Protein AF-A0AAW6Y503-F1 (afdb_monomer_lite)

InterPro domains:
  IPR002314 Aminoacyl-tRNA synthetase, class II (G/ P/ S/T) [PF00587] (1-84)
  IPR045864 Class II Aminoacyl-tRNA synthetase/Biotinyl protein ligase (BPL) and lipoyl protein ligase (LPL) [G3DSA:3.30.930.10] (1-86)
  IPR045864 Class II Aminoacyl-tRNA synthetase/B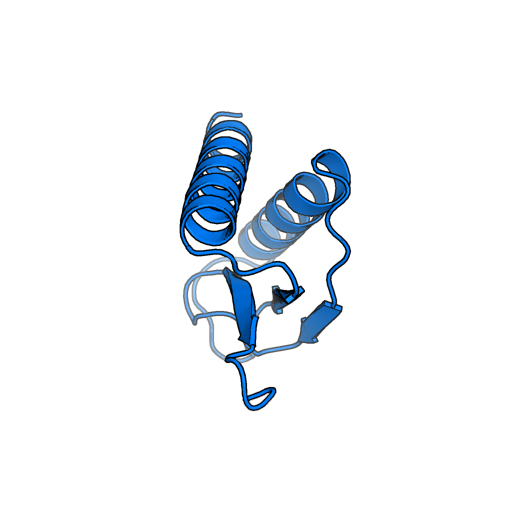iotinyl protein ligase (BPL) and lipoyl protein ligase (LPL) [SSF55681] (1-85)

Foldseek 3Di:
DVVLVVLLVVVVVVVVVCVVVVFPDKAKEKEAAAPQADDDPVVRVVQSVSNVVSCVVVVHDYYYDYRRADRYYMDMDIDTQDPVGD
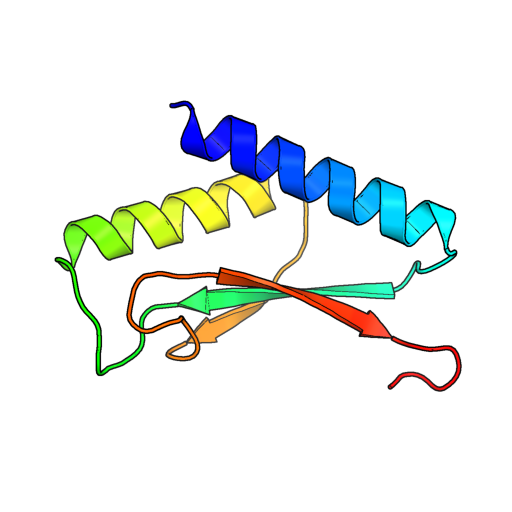
Secondary structure (DSSP, 8-state):
-HHHHHHHHHHHHHHHHHHHTT---EEEEEE---SS--S-HHHHHHHHHHHHHHHHHTT--EEEETT-SBTTB-EEEEEE--TT--

pLDDT: mean 92.87, std 6.07, range [57.12, 98.12]

Organism: Gardnerella vaginalis (NCBI:txid2702)

Structure (mmCIF, N/CA/C/O backbone):
data_AF-A0AAW6Y503-F1
#
_entry.id   AF-A0AAW6Y503-F1
#
loop_
_atom_site.group_PDB
_atom_site.id
_atom_site.type_symbol
_atom_site.label_atom_id
_atom_site.label_alt_id
_atom_site.label_comp_id
_atom_site.label_asym_id
_atom_site.label_entity_id
_atom_site.label_seq_id
_atom_site.pdbx_PDB_ins_code
_atom_site.Cartn_x
_atom_site.Cartn_y
_atom_site.Cartn_z
_atom_site.occupancy
_atom_site.B_iso_or_equiv
_atom_site.auth_seq_id
_atom_site.auth_comp_id
_atom_site.auth_asym_id
_atom_site.auth_atom_id
_atom_site.pdbx_PDB_model_num
ATOM 1 N N . GLU A 1 1 ? 17.126 0.126 1.150 1.00 57.12 1 GLU A N 1
ATOM 2 C CA . GLU A 1 1 ? 17.207 0.254 2.615 1.00 57.12 1 GLU A CA 1
ATOM 3 C C . GLU A 1 1 ? 16.260 1.351 3.085 1.00 57.12 1 GLU A C 1
ATOM 5 O O . GLU A 1 1 ? 15.186 1.000 3.536 1.00 57.12 1 GLU A O 1
ATOM 10 N N . GLN A 1 2 ? 16.515 2.628 2.778 1.00 76.56 2 GLN A N 1
ATOM 11 C CA . GLN A 1 2 ? 15.665 3.755 3.219 1.00 76.56 2 GLN A CA 1
ATOM 12 C C . GLN A 1 2 ? 14.175 3.679 2.831 1.00 76.56 2 GLN A C 1
ATOM 14 O O . GLN A 1 2 ? 13.327 4.066 3.620 1.00 76.56 2 GLN A O 1
ATOM 19 N N . ILE A 1 3 ? 13.835 3.165 1.642 1.00 79.38 3 ILE A N 1
ATOM 20 C CA . ILE A 1 3 ? 12.436 3.141 1.169 1.00 79.38 3 ILE A CA 1
ATOM 21 C C . ILE A 1 3 ? 11.520 2.382 2.139 1.00 79.38 3 ILE A C 1
ATOM 23 O O . ILE A 1 3 ? 10.413 2.835 2.405 1.00 79.38 3 ILE A O 1
ATOM 27 N N . ARG A 1 4 ? 11.977 1.252 2.690 1.00 81.56 4 ARG A N 1
ATOM 28 C CA . ARG A 1 4 ? 11.156 0.436 3.591 1.00 81.56 4 ARG A CA 1
ATOM 29 C C . ARG A 1 4 ? 10.901 1.148 4.917 1.00 81.56 4 ARG A C 1
ATOM 31 O O . ARG A 1 4 ? 9.768 1.171 5.386 1.00 81.56 4 ARG A O 1
ATOM 38 N N . ASP A 1 5 ? 11.934 1.766 5.481 1.00 87.50 5 ASP A N 1
ATOM 39 C CA . ASP A 1 5 ? 11.825 2.516 6.734 1.00 87.50 5 ASP A CA 1
ATOM 40 C C . ASP A 1 5 ? 10.875 3.709 6.597 1.00 87.50 5 ASP A C 1
ATOM 42 O O . ASP A 1 5 ? 10.035 3.932 7.472 1.00 87.50 5 ASP A O 1
ATOM 46 N N . GLU A 1 6 ? 10.955 4.424 5.473 1.00 90.81 6 GLU A N 1
ATOM 47 C CA . GLU A 1 6 ? 10.055 5.533 5.154 1.00 90.81 6 GLU A CA 1
ATOM 48 C C . GLU A 1 6 ? 8.611 5.054 4.967 1.00 90.81 6 GLU A C 1
ATOM 50 O O . GLU A 1 6 ? 7.699 5.632 5.553 1.00 90.81 6 GLU A O 1
ATOM 55 N N . VAL A 1 7 ? 8.385 3.953 4.238 1.00 91.00 7 VAL A N 1
ATOM 56 C CA . VAL A 1 7 ? 7.042 3.360 4.086 1.00 91.00 7 VAL A CA 1
ATOM 57 C C . VAL A 1 7 ? 6.473 2.961 5.449 1.00 91.00 7 VAL A C 1
ATOM 59 O O . VAL A 1 7 ? 5.338 3.316 5.763 1.00 91.00 7 VAL A O 1
ATOM 62 N N . ASN A 1 8 ? 7.267 2.309 6.299 1.00 90.12 8 ASN A N 1
ATOM 63 C CA . ASN A 1 8 ? 6.874 1.969 7.666 1.00 90.12 8 ASN A CA 1
ATOM 64 C C . ASN A 1 8 ? 6.561 3.224 8.503 1.00 90.12 8 ASN A C 1
ATOM 66 O O . ASN A 1 8 ? 5.619 3.231 9.298 1.00 90.12 8 ASN A O 1
ATOM 70 N N . GLY A 1 9 ? 7.323 4.307 8.324 1.00 93.12 9 GLY A N 1
ATOM 71 C CA . GLY A 1 9 ? 7.045 5.614 8.921 1.00 93.12 9 GLY A CA 1
ATOM 72 C C . GLY A 1 9 ? 5.703 6.197 8.471 1.00 93.12 9 GLY A C 1
ATOM 73 O O . GLY A 1 9 ? 4.900 6.597 9.315 1.00 93.12 9 GLY A O 1
ATOM 74 N N . CYS A 1 10 ? 5.428 6.183 7.166 1.00 94.00 10 CYS A N 1
ATOM 75 C CA . CYS A 1 10 ? 4.165 6.645 6.596 1.00 94.00 10 CYS A CA 1
ATOM 76 C C . CYS A 1 10 ? 2.974 5.829 7.105 1.00 94.00 10 CYS A C 1
ATOM 78 O O . CYS A 1 10 ? 1.972 6.416 7.503 1.00 94.00 10 CYS A O 1
ATOM 80 N N . ILE A 1 11 ? 3.091 4.499 7.145 1.00 93.44 11 ILE A N 1
ATOM 81 C CA . ILE A 1 11 ? 2.053 3.611 7.684 1.00 93.44 11 ILE A CA 1
ATOM 82 C C . ILE A 1 11 ? 1.718 4.012 9.125 1.00 93.44 11 ILE A C 1
ATOM 84 O O . ILE A 1 11 ? 0.555 4.255 9.440 1.00 93.44 11 ILE A O 1
ATOM 88 N N . ARG A 1 12 ? 2.730 4.155 9.992 1.00 92.50 12 ARG A N 1
ATOM 89 C CA . ARG A 1 12 ? 2.519 4.563 11.391 1.00 92.50 12 ARG A CA 1
ATOM 90 C C . ARG A 1 12 ? 1.816 5.913 11.503 1.00 92.50 12 ARG A C 1
ATOM 92 O O . ARG A 1 12 ? 0.874 6.030 12.277 1.00 92.50 12 ARG A O 1
ATOM 99 N N . LEU A 1 13 ? 2.238 6.901 10.713 1.00 95.00 13 LEU A N 1
ATOM 100 C CA . LEU A 1 13 ? 1.614 8.226 10.693 1.00 95.00 13 LEU A CA 1
ATOM 101 C C . LEU A 1 13 ? 0.139 8.162 10.267 1.00 95.00 13 LEU A C 1
ATOM 103 O O . LEU A 1 13 ? -0.707 8.832 10.852 1.00 95.00 13 LEU A O 1
ATOM 107 N N . VAL A 1 14 ? -0.173 7.344 9.260 1.00 94.56 14 VAL A N 1
ATOM 108 C CA . VAL A 1 14 ? -1.539 7.153 8.762 1.00 94.56 14 VAL A CA 1
ATOM 109 C C . VAL A 1 14 ? -2.438 6.549 9.846 1.00 94.56 14 VAL A C 1
ATOM 111 O O . VAL A 1 14 ? -3.509 7.092 10.112 1.00 94.56 14 VAL A O 1
ATOM 114 N N . TYR A 1 15 ? -1.996 5.485 10.522 1.00 92.56 15 TYR A N 1
ATOM 115 C CA . TYR A 1 15 ? -2.765 4.865 11.610 1.00 92.56 15 TYR A CA 1
ATOM 116 C C . TYR A 1 15 ? -2.910 5.773 12.838 1.00 92.56 15 TYR A C 1
ATOM 118 O O . TYR A 1 15 ? -3.981 5.810 13.445 1.00 92.56 15 TYR A O 1
ATOM 126 N N . ASP A 1 16 ? -1.873 6.533 13.191 1.00 94.62 16 ASP A N 1
ATOM 127 C CA . ASP A 1 16 ? -1.938 7.511 14.283 1.00 94.62 16 ASP A CA 1
ATOM 128 C C . ASP A 1 16 ? -2.991 8.591 13.991 1.00 94.62 16 ASP A C 1
ATOM 130 O O . ASP A 1 16 ? -3.880 8.853 14.806 1.00 94.62 16 ASP A O 1
ATOM 134 N N . MET A 1 17 ? -2.987 9.125 12.767 1.00 95.44 17 MET A N 1
ATOM 135 C CA . MET A 1 17 ? -3.986 10.088 12.317 1.00 95.44 17 MET A CA 1
ATOM 136 C C . MET A 1 17 ? -5.397 9.485 12.340 1.00 95.44 17 MET A C 1
ATOM 138 O O . MET A 1 17 ? -6.312 10.086 12.897 1.00 95.44 17 MET A O 1
ATOM 142 N N . TYR A 1 18 ? -5.595 8.295 11.771 1.00 93.94 18 TYR A N 1
ATOM 143 C CA . TYR A 1 18 ? -6.913 7.657 11.724 1.00 93.94 18 TYR A CA 1
ATOM 144 C C . TYR A 1 18 ? -7.469 7.343 13.112 1.00 93.94 18 TYR A C 1
ATOM 146 O O . TYR A 1 18 ? -8.636 7.639 13.375 1.00 93.94 18 TYR A O 1
ATOM 154 N N . SER A 1 19 ? -6.632 6.840 14.022 1.00 92.44 19 SER A N 1
ATOM 155 C CA . SER A 1 19 ? -7.041 6.589 15.405 1.00 92.44 19 SER A CA 1
ATOM 156 C C . SER A 1 19 ? -7.380 7.886 16.152 1.00 92.44 19 SER A C 1
ATOM 158 O O . SER A 1 19 ? -8.381 7.932 16.864 1.00 92.44 19 SER A O 1
ATOM 160 N N . THR A 1 20 ? -6.640 8.976 15.906 1.00 94.75 20 THR A N 1
ATOM 161 C CA . THR A 1 20 ? -6.939 10.314 16.451 1.00 94.75 20 THR A CA 1
ATOM 162 C C . THR A 1 20 ? -8.328 10.816 16.041 1.00 94.75 20 THR A C 1
ATOM 164 O O . THR A 1 20 ? -9.003 11.477 16.830 1.00 94.75 20 THR A O 1
ATOM 167 N N . PHE A 1 21 ? -8.789 10.482 14.832 1.00 91.88 21 PHE A N 1
ATOM 168 C CA . PHE A 1 21 ? -10.126 10.838 14.343 1.00 91.88 21 PHE A CA 1
ATOM 169 C C . PHE A 1 21 ? -11.207 9.780 14.637 1.00 91.88 21 PHE A C 1
ATOM 171 O O . PHE A 1 21 ? -12.356 9.971 14.242 1.00 91.88 21 PHE A O 1
ATOM 178 N N . GLY A 1 22 ? -10.879 8.696 15.349 1.00 90.69 22 GLY A N 1
ATOM 179 C CA . GLY A 1 22 ? -11.837 7.658 15.742 1.00 90.69 22 GLY A CA 1
ATOM 180 C C . GLY A 1 22 ? -12.191 6.652 14.641 1.00 90.69 22 GLY A C 1
ATOM 181 O O . GLY A 1 22 ? -13.220 5.986 14.735 1.00 90.69 22 GLY A O 1
ATOM 182 N N . PHE A 1 23 ? -11.368 6.525 13.596 1.00 90.75 23 PHE A N 1
ATOM 183 C CA . PHE A 1 23 ? -11.549 5.493 12.576 1.00 90.75 23 PHE A CA 1
ATOM 184 C C . PHE A 1 23 ? -10.891 4.183 13.010 1.00 90.75 23 PHE A C 1
ATOM 186 O O . PHE A 1 23 ? -9.669 4.056 13.012 1.00 90.75 23 PHE A O 1
ATOM 193 N N . GLU A 1 24 ? -11.713 3.188 13.337 1.00 84.06 24 GLU A N 1
ATOM 194 C CA . GLU A 1 24 ? -11.240 1.866 13.775 1.00 84.06 24 GLU A CA 1
ATOM 195 C C . GLU A 1 24 ? -11.250 0.824 12.645 1.00 84.06 24 GLU A C 1
ATOM 197 O O . GLU A 1 24 ? -10.487 -0.140 12.662 1.00 84.06 24 GLU A O 1
ATOM 202 N N . LYS A 1 25 ? -12.107 1.019 11.636 1.00 88.06 25 LYS A N 1
ATOM 203 C CA . LYS A 1 25 ? -12.298 0.085 10.523 1.00 88.06 25 LYS A CA 1
ATOM 204 C C . LYS A 1 25 ? -11.556 0.576 9.284 1.00 88.06 25 LYS A C 1
ATOM 206 O O . LYS A 1 25 ? -12.063 1.406 8.531 1.00 88.06 25 LYS A O 1
ATOM 211 N N . ILE A 1 26 ? -10.358 0.037 9.083 1.00 92.44 26 ILE A N 1
ATOM 212 C CA . ILE A 1 26 ? -9.479 0.366 7.957 1.00 92.44 26 ILE A CA 1
ATOM 213 C C . ILE A 1 26 ? -9.291 -0.896 7.116 1.00 92.44 26 ILE A C 1
ATOM 215 O O . ILE A 1 26 ? -8.835 -1.918 7.626 1.00 92.44 26 ILE A O 1
ATOM 219 N N . VAL A 1 27 ? -9.632 -0.826 5.831 1.00 94.38 27 VAL A N 1
ATOM 220 C CA . VAL A 1 27 ? -9.355 -1.897 4.863 1.00 94.38 27 VAL A CA 1
ATOM 221 C C . VAL A 1 27 ? -8.162 -1.489 4.018 1.00 94.38 27 VAL A C 1
ATOM 223 O O . VAL A 1 27 ? -8.161 -0.412 3.422 1.00 94.38 27 VAL A O 1
ATOM 226 N N . VAL A 1 28 ? -7.151 -2.353 3.967 1.00 96.69 28 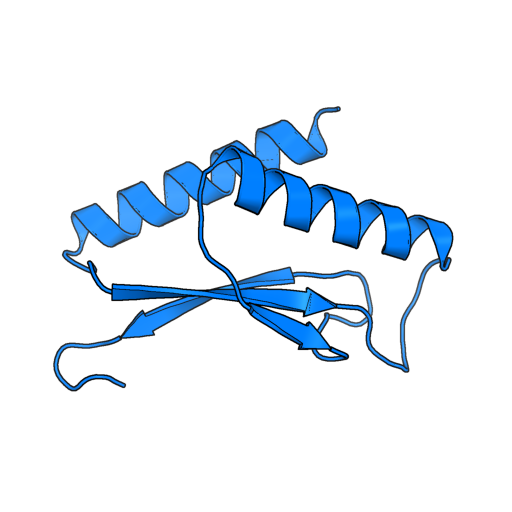VAL A N 1
ATOM 227 C CA . VAL A 1 28 ? -5.903 -2.080 3.254 1.00 96.69 28 VAL A CA 1
ATOM 228 C C . VAL A 1 28 ? -5.820 -2.925 1.995 1.00 96.69 28 VAL A C 1
ATOM 230 O O . VAL A 1 28 ? -6.126 -4.118 2.012 1.00 96.69 28 VAL A O 1
ATOM 233 N N . LYS A 1 29 ? -5.407 -2.307 0.888 1.00 97.56 29 LYS A N 1
ATOM 234 C CA . LYS A 1 29 ? -5.211 -3.000 -0.386 1.00 97.56 29 LYS A CA 1
ATOM 235 C C . LYS A 1 29 ? -3.869 -2.653 -1.012 1.00 97.56 29 LYS A C 1
ATOM 237 O O . LYS A 1 29 ? -3.431 -1.508 -0.953 1.00 97.56 29 LYS A O 1
ATOM 242 N N . LEU A 1 30 ? -3.225 -3.641 -1.627 1.00 97.69 30 LEU A N 1
ATOM 243 C CA . LEU A 1 30 ? -1.993 -3.478 -2.392 1.00 97.69 30 LEU A CA 1
ATOM 244 C C . LEU A 1 30 ? -2.305 -3.587 -3.884 1.00 97.69 30 LEU A C 1
ATOM 246 O O . LEU A 1 30 ? -2.545 -4.672 -4.415 1.00 97.69 3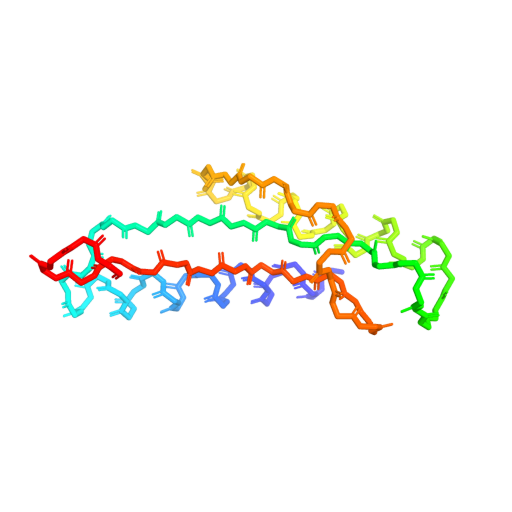0 LEU A O 1
ATOM 250 N N . SER A 1 31 ? -2.298 -2.444 -4.559 1.00 98.12 31 SER A N 1
ATOM 251 C CA . SER A 1 31 ? -2.521 -2.352 -5.998 1.00 98.12 31 SER A CA 1
ATOM 252 C C . SER A 1 31 ? -1.226 -2.610 -6.769 1.00 98.12 31 SER A C 1
ATOM 254 O O . SER A 1 31 ? -0.243 -1.882 -6.595 1.00 98.12 31 SER A O 1
ATOM 256 N N . THR A 1 32 ? -1.228 -3.632 -7.627 1.00 97.12 32 THR A N 1
ATOM 257 C CA . THR A 1 32 ? -0.045 -4.101 -8.370 1.00 97.12 32 THR A CA 1
ATOM 258 C C . THR A 1 32 ? -0.061 -3.651 -9.830 1.00 97.12 32 THR A C 1
ATOM 260 O O . THR A 1 32 ? -1.010 -3.019 -10.294 1.00 97.12 32 THR A O 1
ATOM 263 N N . ARG A 1 33 ? 1.021 -3.935 -10.560 1.00 97.75 33 ARG A N 1
ATOM 264 C CA . ARG A 1 33 ? 1.306 -3.388 -11.888 1.00 97.75 33 ARG A CA 1
ATOM 265 C C . ARG A 1 33 ? 0.137 -3.440 -12.883 1.00 97.75 33 ARG A C 1
ATOM 267 O O . ARG A 1 33 ? -0.402 -4.522 -13.120 1.00 97.75 33 ARG A O 1
ATOM 274 N N . PRO A 1 34 ? -0.211 -2.310 -13.530 1.00 97.50 34 PRO A N 1
ATOM 275 C CA . PRO A 1 34 ? -1.157 -2.295 -14.638 1.00 97.50 34 PRO A CA 1
ATOM 276 C C . PRO A 1 34 ? -0.510 -2.820 -15.926 1.00 97.50 34 PRO A C 1
ATOM 278 O O . PRO A 1 34 ? 0.714 -2.899 -16.053 1.00 97.50 34 PRO A O 1
ATOM 281 N N . GLU A 1 35 ? -1.342 -3.113 -16.928 1.00 96.19 35 GLU A N 1
ATOM 282 C CA . GLU A 1 35 ? -0.881 -3.516 -18.264 1.00 96.19 35 GLU A CA 1
ATOM 283 C C . GLU A 1 35 ? -0.025 -2.421 -18.927 1.00 96.19 35 GLU A C 1
ATOM 285 O O . GLU A 1 35 ? 1.020 -2.696 -19.517 1.00 96.19 35 GLU A O 1
ATOM 290 N N . LYS A 1 36 ? -0.440 -1.155 -18.791 1.00 96.00 36 LYS A N 1
ATOM 291 C CA . LYS A 1 36 ? 0.285 0.011 -19.311 1.00 96.00 36 LYS A CA 1
ATOM 292 C C . LYS A 1 36 ? 1.081 0.677 -18.198 1.00 96.00 36 LYS A C 1
ATOM 294 O O . LYS A 1 36 ? 0.521 1.407 -17.382 1.00 96.00 36 LYS A O 1
ATOM 299 N N . ARG A 1 37 ? 2.395 0.464 -18.204 1.00 96.56 37 ARG A N 1
ATOM 300 C CA . ARG A 1 37 ? 3.312 0.982 -17.184 1.00 96.56 37 ARG A CA 1
ATOM 301 C C . ARG A 1 37 ? 4.662 1.383 -17.750 1.00 96.56 37 ARG A C 1
ATOM 303 O O . ARG A 1 37 ? 5.061 0.932 -18.821 1.00 96.56 37 ARG A O 1
ATOM 310 N N . ILE A 1 38 ? 5.356 2.222 -16.994 1.00 96.31 38 ILE A N 1
ATOM 311 C CA . ILE A 1 38 ? 6.763 2.557 -17.209 1.00 96.31 38 ILE A CA 1
ATOM 312 C C . ILE A 1 38 ? 7.648 1.780 -16.224 1.00 96.31 38 ILE A C 1
ATOM 314 O O . ILE A 1 38 ? 7.179 1.338 -15.175 1.00 96.31 38 ILE A O 1
ATOM 318 N N . GLY A 1 39 ? 8.935 1.644 -16.548 1.00 95.94 39 GLY A N 1
ATOM 319 C CA . GLY A 1 39 ? 9.903 0.895 -15.738 1.00 95.94 39 GLY A CA 1
ATOM 320 C C . GLY A 1 39 ? 10.009 -0.582 -16.128 1.00 95.94 39 GLY A C 1
ATOM 321 O O . GLY A 1 39 ? 9.187 -1.092 -16.888 1.00 95.94 39 GLY A O 1
ATOM 322 N N . SER A 1 40 ? 11.054 -1.253 -15.637 1.00 97.31 40 SER A N 1
ATOM 323 C CA . SER A 1 40 ? 11.306 -2.668 -15.933 1.00 97.31 40 SER A CA 1
ATOM 324 C C . SER A 1 40 ? 10.522 -3.600 -15.009 1.00 97.31 40 SER A C 1
ATOM 326 O O . SER A 1 40 ? 10.050 -3.187 -13.948 1.00 97.31 40 SER A O 1
ATOM 328 N N . ASP A 1 41 ? 10.398 -4.865 -15.396 1.00 96.88 41 ASP A N 1
ATOM 329 C CA . ASP A 1 41 ? 9.701 -5.874 -14.594 1.00 96.88 41 ASP A CA 1
ATOM 330 C C . ASP A 1 41 ? 10.390 -6.088 -13.251 1.00 96.88 41 ASP A C 1
ATOM 332 O O . ASP A 1 41 ? 9.714 -6.136 -12.232 1.00 96.88 41 ASP A O 1
ATOM 336 N N . GLU A 1 42 ? 11.721 -6.060 -13.219 1.00 96.94 42 GLU A N 1
ATOM 337 C CA . GLU A 1 42 ? 12.502 -6.215 -11.993 1.00 96.94 42 GLU A CA 1
ATOM 338 C C . GLU A 1 42 ? 12.290 -5.045 -11.023 1.00 96.94 42 GLU A C 1
ATOM 340 O O . GLU A 1 42 ? 12.269 -5.235 -9.805 1.00 96.94 42 GLU A O 1
ATOM 345 N N . MET A 1 43 ? 12.123 -3.820 -11.543 1.00 95.19 43 MET A N 1
ATOM 346 C CA . MET A 1 43 ? 11.791 -2.660 -10.708 1.00 95.19 43 MET A CA 1
ATOM 347 C C . MET A 1 43 ? 10.420 -2.829 -10.058 1.00 95.19 43 MET A C 1
ATOM 349 O O . MET A 1 43 ? 10.251 -2.514 -8.881 1.00 95.19 43 MET A O 1
ATOM 353 N N . TRP A 1 44 ? 9.456 -3.332 -10.826 1.00 97.25 44 TRP A N 1
ATOM 354 C CA . TRP A 1 44 ? 8.109 -3.594 -10.347 1.00 97.25 44 TRP A CA 1
ATOM 355 C C . TRP A 1 44 ? 8.065 -4.759 -9.356 1.00 97.25 44 TRP A C 1
ATOM 357 O O . TRP A 1 44 ? 7.449 -4.610 -8.305 1.00 97.25 44 TRP A O 1
ATOM 367 N N . ASP A 1 45 ? 8.771 -5.858 -9.632 1.00 96.38 45 ASP A N 1
ATOM 368 C CA . ASP A 1 45 ? 8.874 -7.019 -8.738 1.00 96.38 45 ASP A CA 1
ATOM 369 C C . ASP A 1 45 ? 9.410 -6.584 -7.377 1.00 96.38 45 ASP A C 1
ATOM 371 O O . ASP A 1 45 ? 8.849 -6.910 -6.332 1.00 96.38 45 ASP A O 1
ATOM 375 N N . ARG A 1 46 ? 10.474 -5.776 -7.396 1.00 94.50 46 ARG A N 1
ATOM 376 C CA . ARG A 1 46 ? 11.070 -5.236 -6.182 1.00 94.50 46 ARG A CA 1
ATOM 377 C C . ARG A 1 46 ? 10.113 -4.314 -5.433 1.00 94.50 46 ARG A C 1
ATOM 379 O O . ARG A 1 46 ? 9.985 -4.451 -4.223 1.00 94.50 46 ARG A O 1
ATOM 386 N N . ALA A 1 47 ? 9.467 -3.376 -6.125 1.00 94.50 47 ALA A N 1
ATOM 387 C CA . ALA A 1 47 ? 8.575 -2.412 -5.488 1.00 94.50 47 ALA A CA 1
ATOM 388 C C . ALA A 1 47 ? 7.339 -3.089 -4.875 1.00 94.50 47 ALA A C 1
ATOM 390 O O . ALA A 1 47 ? 6.963 -2.772 -3.751 1.00 94.50 47 ALA A O 1
ATOM 391 N N . GLU A 1 48 ? 6.725 -4.039 -5.583 1.00 95.94 48 GLU A N 1
ATOM 392 C CA . GLU A 1 48 ? 5.581 -4.805 -5.080 1.00 95.94 48 GLU A CA 1
ATOM 393 C C . GLU A 1 48 ? 5.970 -5.651 -3.865 1.00 95.94 48 GLU A C 1
ATOM 395 O O . GLU A 1 48 ? 5.247 -5.650 -2.868 1.00 95.94 48 GLU A O 1
ATOM 400 N N . ALA A 1 49 ? 7.131 -6.312 -3.914 1.00 94.75 49 ALA A N 1
ATOM 401 C CA . ALA A 1 49 ? 7.648 -7.086 -2.791 1.00 94.75 49 ALA A CA 1
ATOM 402 C C . ALA A 1 49 ? 7.971 -6.200 -1.580 1.00 94.75 49 ALA A C 1
ATOM 404 O O . ALA A 1 49 ? 7.597 -6.541 -0.463 1.00 94.75 49 ALA A O 1
ATOM 405 N N . ASP A 1 50 ? 8.621 -5.050 -1.782 1.00 93.12 50 ASP A N 1
ATOM 406 C CA . ASP A 1 50 ? 8.968 -4.138 -0.688 1.00 93.12 50 ASP A CA 1
ATOM 407 C C . ASP A 1 50 ? 7.712 -3.573 0.005 1.00 93.12 50 ASP A C 1
ATOM 409 O O . ASP A 1 50 ? 7.697 -3.474 1.233 1.00 93.12 50 ASP A O 1
ATOM 413 N N . LEU A 1 51 ? 6.644 -3.253 -0.742 1.00 94.75 51 LEU A N 1
ATOM 414 C CA . LEU A 1 51 ? 5.370 -2.812 -0.155 1.00 94.75 51 LEU A CA 1
ATOM 415 C C . LEU A 1 51 ? 4.632 -3.945 0.572 1.00 94.75 51 LEU A C 1
ATOM 417 O O . LEU A 1 51 ? 4.092 -3.711 1.652 1.00 94.75 51 LEU A O 1
ATOM 421 N N . ALA A 1 52 ? 4.619 -5.159 0.014 1.00 95.19 52 ALA A N 1
ATOM 422 C CA . ALA A 1 52 ? 4.009 -6.319 0.664 1.00 95.19 52 ALA A CA 1
ATOM 423 C C . ALA A 1 52 ? 4.715 -6.651 1.986 1.00 95.19 52 ALA A C 1
ATOM 425 O O . ALA A 1 52 ? 4.063 -6.766 3.020 1.00 95.19 52 ALA A O 1
ATOM 426 N N . VAL A 1 53 ? 6.051 -6.697 1.977 1.00 94.00 53 VAL A N 1
ATOM 427 C CA . VAL A 1 53 ? 6.858 -6.947 3.179 1.00 94.00 53 VAL A CA 1
ATOM 428 C C . VAL A 1 53 ? 6.631 -5.865 4.234 1.00 94.00 53 VAL A C 1
ATOM 430 O O . VAL A 1 53 ? 6.492 -6.190 5.407 1.00 94.00 53 VAL A O 1
ATOM 433 N N . ALA A 1 54 ? 6.534 -4.590 3.846 1.00 92.94 54 ALA A N 1
ATOM 434 C CA . ALA A 1 54 ? 6.217 -3.524 4.796 1.00 92.94 54 ALA A CA 1
ATOM 435 C C . ALA A 1 54 ? 4.845 -3.737 5.466 1.00 92.94 54 ALA A C 1
ATOM 437 O O . ALA A 1 54 ? 4.711 -3.555 6.675 1.00 92.94 54 ALA A O 1
ATOM 438 N N . LEU A 1 55 ? 3.822 -4.164 4.722 1.00 94.56 55 LEU A N 1
ATOM 439 C CA . LEU A 1 55 ? 2.511 -4.483 5.299 1.00 94.56 55 LEU A CA 1
ATOM 440 C C . LEU A 1 55 ? 2.576 -5.694 6.245 1.00 94.56 55 LEU A C 1
ATOM 442 O O . LEU A 1 55 ? 2.027 -5.639 7.348 1.00 94.56 55 LEU A O 1
ATOM 446 N N . GLU A 1 56 ? 3.295 -6.748 5.852 1.00 94.12 56 GLU A N 1
ATOM 447 C CA . GLU A 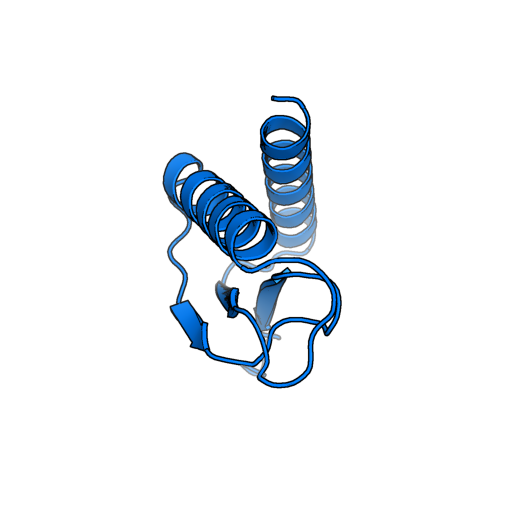1 56 ? 3.505 -7.958 6.657 1.00 94.12 56 GLU A CA 1
ATOM 448 C C . GLU A 1 56 ? 4.259 -7.666 7.964 1.00 94.12 56 GLU A C 1
ATOM 450 O O . GLU A 1 56 ? 3.822 -8.090 9.034 1.00 94.12 56 GLU A O 1
ATOM 455 N N . GLU A 1 57 ? 5.349 -6.893 7.912 1.00 91.62 57 GLU A N 1
ATOM 456 C CA . GLU A 1 57 ? 6.151 -6.500 9.082 1.00 91.62 57 GLU A CA 1
ATOM 457 C C . GLU A 1 57 ? 5.326 -5.705 10.112 1.00 91.62 57 GLU A C 1
ATOM 459 O O . GLU A 1 57 ? 5.546 -5.829 11.320 1.00 91.62 57 GLU A O 1
ATOM 464 N N . ASN A 1 58 ? 4.344 -4.921 9.654 1.00 90.31 58 ASN A N 1
ATOM 465 C CA . ASN A 1 58 ? 3.423 -4.185 10.526 1.00 90.31 58 ASN A CA 1
ATOM 466 C C . ASN A 1 58 ? 2.179 -5.001 10.921 1.00 90.31 58 ASN A C 1
ATOM 468 O O . ASN A 1 58 ? 1.305 -4.469 11.604 1.00 90.31 58 ASN A O 1
ATOM 472 N N . ASN A 1 59 ? 2.098 -6.283 10.546 1.00 94.00 59 ASN A N 1
ATOM 473 C CA . ASN A 1 59 ? 0.952 -7.168 10.788 1.00 94.00 59 ASN A CA 1
ATOM 474 C C . ASN A 1 59 ? -0.375 -6.591 10.261 1.00 94.00 59 ASN A C 1
ATOM 476 O O . ASN A 1 59 ? -1.431 -6.777 10.870 1.00 94.00 59 ASN A O 1
ATOM 480 N N . ILE A 1 60 ? -0.325 -5.872 9.139 1.00 94.62 60 ILE A N 1
ATOM 481 C CA . ILE A 1 60 ? -1.502 -5.271 8.517 1.00 94.62 60 ILE A CA 1
ATOM 482 C C . ILE A 1 60 ? -2.102 -6.288 7.545 1.00 94.62 60 ILE A C 1
ATOM 484 O O . ILE A 1 60 ? -1.449 -6.628 6.558 1.00 94.62 60 ILE A O 1
ATOM 488 N N . PRO A 1 61 ? -3.335 -6.774 7.768 1.00 95.19 61 PRO A N 1
ATOM 489 C CA . PRO A 1 61 ? -4.014 -7.598 6.780 1.00 95.19 61 PRO A CA 1
ATOM 490 C C . PRO A 1 61 ? -4.357 -6.750 5.551 1.00 95.19 61 PRO A C 1
ATOM 492 O O . PRO A 1 61 ? -4.894 -5.649 5.681 1.00 95.19 61 PRO A O 1
ATOM 495 N N . PHE A 1 62 ? -4.068 -7.268 4.358 1.00 96.75 62 PHE A N 1
ATOM 496 C CA . PHE A 1 62 ? -4.341 -6.573 3.105 1.00 96.75 62 PHE A CA 1
ATOM 497 C C . PHE A 1 62 ? -4.802 -7.524 1.998 1.00 96.75 62 PHE A C 1
ATOM 499 O O . PHE A 1 62 ? -4.540 -8.726 2.031 1.00 96.75 62 PHE A O 1
ATOM 506 N N . GLU A 1 63 ? -5.473 -6.961 0.996 1.00 97.25 63 GLU A N 1
ATOM 507 C CA . GLU A 1 63 ? -5.877 -7.667 -0.222 1.00 97.25 63 GLU A CA 1
ATOM 508 C C . GLU A 1 63 ? -5.104 -7.149 -1.437 1.00 97.25 63 GLU A C 1
ATOM 510 O O . GLU A 1 63 ? -4.808 -5.959 -1.542 1.00 97.25 63 GLU A O 1
ATOM 515 N N . TYR A 1 64 ? -4.807 -8.023 -2.397 1.00 97.19 64 TYR A N 1
ATOM 516 C CA . TYR A 1 64 ? -4.206 -7.601 -3.661 1.00 97.19 64 TYR A CA 1
ATOM 517 C C . TYR A 1 64 ? -5.260 -7.069 -4.634 1.00 97.19 64 TYR A C 1
ATOM 519 O O . TYR A 1 64 ? -6.300 -7.691 -4.847 1.00 97.19 64 TYR A O 1
ATOM 527 N N . GLN A 1 65 ? -4.942 -5.961 -5.300 1.00 96.88 65 GLN A N 1
ATOM 528 C CA . GLN A 1 65 ? -5.690 -5.436 -6.441 1.00 96.88 65 GLN A CA 1
ATOM 529 C C . GLN A 1 65 ? -4.820 -5.497 -7.693 1.00 96.88 65 GLN A C 1
ATOM 531 O O . GLN A 1 65 ? -4.002 -4.616 -7.967 1.00 96.88 65 GLN A O 1
ATOM 536 N N . LEU A 1 66 ? -4.977 -6.584 -8.442 1.00 97.06 66 LEU A N 1
ATOM 537 C CA . LEU A 1 66 ? -4.180 -6.836 -9.634 1.00 97.06 66 LEU A CA 1
ATOM 538 C C . LEU A 1 66 ? -4.508 -5.822 -10.729 1.00 97.06 66 LEU A C 1
ATOM 540 O O . LEU A 1 66 ? -5.662 -5.701 -11.125 1.00 97.06 66 LEU A O 1
ATOM 544 N N . GLY A 1 67 ? -3.491 -5.129 -11.240 1.00 96.50 67 GLY A N 1
ATOM 545 C CA . GLY A 1 67 ? -3.657 -4.202 -12.360 1.00 96.50 67 GLY A CA 1
ATOM 546 C C . GLY A 1 67 ? -4.096 -2.786 -11.991 1.00 96.50 67 GLY A C 1
ATOM 547 O O . GLY A 1 67 ? -4.149 -1.935 -12.873 1.00 96.50 67 GLY A O 1
ATOM 548 N N . GLU A 1 68 ? -4.363 -2.512 -10.714 1.00 97.12 68 GLU A N 1
ATOM 549 C CA . GLU A 1 68 ? -4.875 -1.215 -10.241 1.00 97.12 68 GLU A CA 1
ATOM 550 C C . GLU A 1 68 ? -3.763 -0.252 -9.785 1.00 97.12 68 GLU A C 1
ATOM 552 O O . GLU A 1 68 ? -4.023 0.853 -9.298 1.00 97.12 68 GLU A O 1
ATOM 557 N N . GLY A 1 69 ? -2.497 -0.661 -9.915 1.00 95.38 69 GLY A N 1
ATOM 558 C CA . GLY A 1 69 ? -1.334 0.171 -9.629 1.00 95.38 69 GLY A CA 1
ATOM 559 C C . GLY A 1 69 ? -1.276 1.401 -10.536 1.00 95.38 69 GLY A C 1
ATOM 560 O O . GLY A 1 69 ? -1.806 1.421 -11.647 1.00 95.38 69 GLY A O 1
ATOM 561 N N . ALA A 1 70 ? -0.599 2.453 -10.078 1.00 96.44 70 ALA A N 1
ATOM 562 C CA . ALA A 1 70 ? -0.365 3.615 -10.927 1.00 96.44 70 ALA A CA 1
ATOM 563 C C . ALA A 1 70 ? 0.574 3.244 -12.087 1.00 96.44 70 ALA A C 1
ATOM 565 O O . ALA A 1 70 ? 1.379 2.326 -11.977 1.00 96.44 70 ALA A O 1
ATOM 566 N N . PHE A 1 71 ? 0.562 3.997 -13.190 1.00 96.38 71 PHE A N 1
ATOM 567 C CA . PHE A 1 71 ? 1.428 3.682 -14.340 1.00 96.38 71 PHE A CA 1
ATOM 568 C C . PHE A 1 71 ? 2.936 3.692 -14.006 1.00 96.38 71 PHE A C 1
ATOM 570 O O . PHE A 1 71 ? 3.732 3.138 -14.762 1.00 96.38 71 PHE A O 1
ATOM 577 N N . TYR A 1 72 ? 3.331 4.329 -12.898 1.00 95.69 72 TYR A N 1
ATOM 578 C CA . T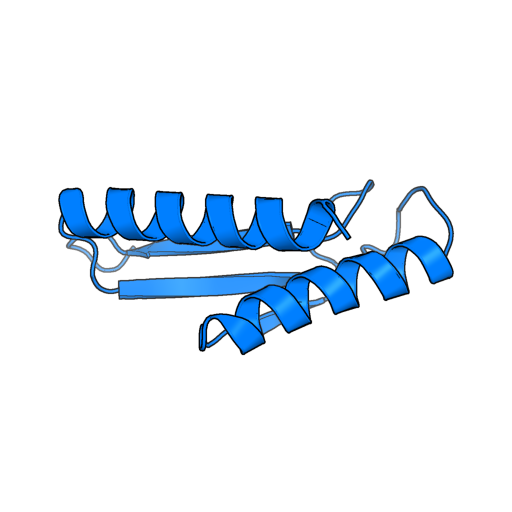YR A 1 72 ? 4.715 4.490 -12.446 1.00 95.69 72 TYR A CA 1
ATOM 579 C C . TYR A 1 72 ? 5.098 3.630 -11.232 1.00 95.69 72 TYR A C 1
ATOM 581 O O . TYR A 1 72 ? 6.255 3.677 -10.821 1.00 95.69 72 TYR A O 1
ATOM 589 N N . GLY A 1 73 ? 4.171 2.878 -10.634 1.00 96.38 73 GLY A N 1
ATOM 590 C CA . GLY A 1 73 ? 4.491 2.039 -9.479 1.00 96.38 73 GLY A CA 1
ATOM 591 C C . GLY A 1 73 ? 3.271 1.496 -8.726 1.00 96.38 73 GLY A C 1
ATOM 592 O O . GLY A 1 73 ? 2.146 1.967 -8.932 1.00 96.38 73 GLY A O 1
ATOM 593 N N . PRO A 1 74 ? 3.486 0.504 -7.846 1.00 97.06 74 PRO A N 1
ATOM 594 C CA . PRO A 1 74 ? 2.439 -0.042 -6.991 1.00 97.06 74 PRO A CA 1
ATOM 595 C C . PRO A 1 74 ? 2.076 0.944 -5.871 1.00 97.06 74 PRO A C 1
ATOM 597 O O . PRO A 1 74 ? 2.844 1.857 -5.557 1.00 97.06 74 PRO A O 1
ATOM 600 N N . LYS A 1 75 ? 0.900 0.772 -5.260 1.00 96.12 75 LYS A N 1
ATOM 601 C CA . LYS A 1 75 ? 0.414 1.638 -4.170 1.00 96.12 75 LYS A CA 1
ATOM 602 C C . LYS A 1 75 ? -0.291 0.833 -3.082 1.00 96.12 75 LYS A C 1
ATOM 604 O O . LYS A 1 75 ? -0.969 -0.151 -3.377 1.00 96.12 75 LYS A O 1
ATOM 609 N N . ILE A 1 76 ? -0.145 1.295 -1.843 1.00 96.62 76 ILE A N 1
ATOM 610 C CA . ILE A 1 76 ? -0.941 0.847 -0.699 1.00 96.62 76 ILE A CA 1
ATOM 611 C C . ILE A 1 76 ? -2.118 1.807 -0.561 1.00 96.62 76 ILE A C 1
ATOM 613 O O . ILE A 1 76 ? -1.927 3.021 -0.478 1.00 96.62 76 ILE A O 1
ATOM 617 N N . GLU A 1 77 ? -3.326 1.267 -0.539 1.00 95.62 77 GLU A N 1
ATOM 618 C CA . GLU A 1 77 ? -4.557 2.023 -0.356 1.00 95.62 77 GLU A CA 1
ATOM 619 C C . GLU A 1 77 ? -5.134 1.744 1.026 1.00 95.62 77 GLU A C 1
ATOM 621 O O . GLU A 1 77 ? -5.320 0.588 1.402 1.00 95.62 77 GLU A O 1
ATOM 626 N N . PHE A 1 78 ? -5.449 2.808 1.762 1.00 94.88 78 PHE A N 1
ATOM 627 C CA . PHE A 1 78 ? -6.156 2.737 3.035 1.00 94.88 78 PHE A CA 1
ATOM 628 C C . PHE A 1 78 ? -7.581 3.238 2.824 1.00 94.88 78 PHE A C 1
ATOM 630 O O . PHE A 1 78 ? -7.802 4.426 2.590 1.00 94.88 78 PHE A O 1
ATOM 637 N N . THR A 1 79 ? -8.547 2.327 2.876 1.00 92.75 79 THR A N 1
ATOM 638 C CA . THR A 1 79 ? -9.971 2.652 2.765 1.00 92.75 79 THR A CA 1
ATOM 639 C C . THR A 1 79 ? -10.560 2.778 4.161 1.00 92.75 79 THR A C 1
ATOM 641 O O . THR A 1 79 ? -10.539 1.821 4.939 1.00 92.75 79 THR A O 1
ATOM 644 N N . LEU A 1 80 ? -11.074 3.965 4.469 1.00 91.62 80 LEU A N 1
ATOM 645 C CA . LEU A 1 80 ? -11.844 4.235 5.676 1.00 91.62 80 LEU A CA 1
ATOM 646 C C . LEU A 1 80 ? -13.324 4.006 5.405 1.00 91.62 80 LEU A C 1
ATOM 648 O O . LEU A 1 80 ? -13.781 4.238 4.291 1.00 91.62 80 LEU A O 1
ATOM 652 N N . TYR A 1 81 ? -14.046 3.615 6.446 1.00 87.44 81 TYR A N 1
ATOM 653 C CA . TYR A 1 81 ? -15.500 3.566 6.437 1.00 87.44 81 TYR A CA 1
ATOM 654 C C . TYR A 1 81 ? -16.036 4.669 7.341 1.00 87.44 81 TYR A C 1
ATOM 656 O O . TYR A 1 81 ? -15.600 4.803 8.489 1.00 87.44 81 TYR A O 1
ATOM 664 N N . ASP A 1 82 ? -16.964 5.468 6.822 1.00 85.06 82 ASP A N 1
ATOM 665 C CA . ASP A 1 82 ? -17.679 6.454 7.630 1.00 85.06 82 ASP A CA 1
ATOM 666 C C . ASP A 1 82 ? -18.716 5.797 8.569 1.00 85.06 82 ASP A C 1
ATOM 668 O O . ASP A 1 82 ? -18.890 4.576 8.608 1.00 85.06 82 ASP A O 1
ATOM 672 N N . CYS A 1 83 ? -19.439 6.603 9.356 1.00 84.25 83 CYS A N 1
ATOM 673 C CA . CYS A 1 83 ? -20.466 6.107 10.284 1.00 84.25 83 CYS A CA 1
ATOM 674 C C . CYS A 1 83 ? -21.678 5.446 9.598 1.00 84.25 83 CYS A C 1
ATOM 676 O O . CYS A 1 83 ? -22.568 4.937 10.281 1.00 84.25 83 CYS A O 1
ATOM 678 N N . LEU A 1 84 ? -21.731 5.475 8.266 1.00 87.38 84 LEU A N 1
ATOM 679 C CA . LEU A 1 84 ? -22.738 4.839 7.428 1.00 87.38 84 LEU A CA 1
ATOM 680 C C . LEU A 1 84 ? -22.147 3.659 6.636 1.00 87.38 84 LEU A C 1
ATOM 682 O O . LEU A 1 84 ? -22.804 3.194 5.702 1.00 87.38 84 LEU A O 1
ATOM 686 N N . ASP A 1 85 ? -20.947 3.192 7.006 1.00 81.00 85 ASP A N 1
ATOM 687 C CA . ASP A 1 85 ? -20.206 2.099 6.370 1.00 81.00 85 ASP A CA 1
ATOM 688 C C . ASP A 1 85 ? -19.971 2.313 4.861 1.00 81.00 85 ASP A C 1
ATOM 690 O O . ASP A 1 85 ? -20.062 1.369 4.068 1.00 81.00 85 ASP A O 1
ATOM 694 N N . ARG A 1 86 ? -19.651 3.547 4.454 1.00 77.88 86 ARG A N 1
ATOM 695 C CA . ARG A 1 86 ? -19.312 3.902 3.066 1.00 77.88 86 ARG A CA 1
ATOM 696 C C . ARG A 1 86 ? -17.901 4.437 2.904 1.00 77.88 86 ARG A C 1
ATOM 698 O O . ARG A 1 86 ? -17.371 5.005 3.886 1.00 77.88 86 ARG A O 1
#

Sequence (86 aa):
EQIRDEVNGCIRLVYDMYSTFGFEKIVVKLSTRPEKRIGSDEMWDRAEADLAVALEENNIPFEYQLGEGAFYGPKIEFTLYDCLDR

Radius of gyration: 13.85 Å; chains: 1; bounding box: 40×19×36 Å